Protein AF-A0A6I4MSB0-F1 (afdb_monomer_lite)

Radius of gyration: 18.98 Å; chains: 1; bounding box: 38×33×56 Å

Foldseek 3Di:
DDPPDPVPDDCVVVVVVVVVLLVVLLVLADDDDPVVVVVVVVLVVVLVVCCVVPVVVSVVVVLVVVLVCLVVLLVVLVVCVVVVDDLVVQSSHHSHDSVVSVVSSVCSNPPDDD

pLDDT: mean 86.12, std 12.31, range [49.22, 98.31]

Structure (mmCIF, N/CA/C/O backbone):
data_AF-A0A6I4MSB0-F1
#
_entry.id   AF-A0A6I4MSB0-F1
#
loop_
_atom_site.group_PDB
_atom_site.id
_atom_site.type_symbol
_atom_site.label_atom_id
_atom_site.label_alt_id
_atom_site.label_comp_id
_atom_site.label_asym_id
_atom_site.label_entity_id
_atom_site.label_seq_id
_atom_site.pdbx_PDB_ins_code
_atom_site.Cartn_x
_atom_site.Cartn_y
_atom_site.Cartn_z
_atom_site.occupancy
_atom_site.B_iso_or_equiv
_atom_site.auth_seq_id
_atom_site.auth_comp_id
_atom_site.auth_asym_id
_atom_site.auth_atom_id
_atom_site.pdbx_PDB_model_num
ATOM 1 N N . MET A 1 1 ? -16.176 -7.424 -44.826 1.00 49.22 1 MET A N 1
ATOM 2 C CA . MET A 1 1 ? -15.843 -8.195 -43.611 1.00 49.22 1 MET A CA 1
ATOM 3 C C . MET A 1 1 ? -14.725 -7.434 -42.932 1.00 49.22 1 MET A C 1
ATOM 5 O O . MET A 1 1 ? -13.710 -7.229 -43.576 1.00 49.22 1 MET A O 1
ATOM 9 N N . ASP A 1 2 ? -14.945 -6.919 -41.726 1.00 53.16 2 ASP A N 1
ATOM 10 C CA . ASP A 1 2 ? -13.931 -6.139 -41.010 1.00 53.16 2 ASP A CA 1
ATOM 11 C C . ASP A 1 2 ? -12.895 -7.100 -40.398 1.00 53.16 2 ASP A C 1
ATOM 13 O O . ASP A 1 2 ? -13.218 -7.933 -39.545 1.00 53.16 2 ASP A O 1
ATOM 17 N N . GLU A 1 3 ? -11.666 -7.061 -40.911 1.00 55.81 3 GLU A N 1
ATOM 18 C CA . GLU A 1 3 ? -10.548 -7.934 -40.517 1.00 55.81 3 GLU A CA 1
ATOM 19 C C . GLU A 1 3 ? -9.914 -7.528 -39.175 1.00 55.81 3 GLU A C 1
ATOM 21 O O . GLU A 1 3 ? -9.001 -8.192 -38.691 1.00 55.81 3 GLU A O 1
ATOM 26 N N . ARG A 1 4 ? -10.412 -6.464 -38.531 1.00 57.09 4 ARG A N 1
ATOM 27 C CA . ARG A 1 4 ? -9.838 -5.888 -37.302 1.00 57.09 4 ARG A CA 1
ATOM 28 C C . ARG A 1 4 ? -10.677 -6.101 -36.046 1.00 57.09 4 ARG A C 1
ATOM 30 O O . ARG A 1 4 ? -10.519 -5.382 -35.065 1.00 57.09 4 ARG A O 1
ATOM 37 N N . ALA A 1 5 ? -11.566 -7.087 -36.053 1.00 60.84 5 ALA A N 1
ATOM 38 C CA . ALA A 1 5 ? -12.396 -7.383 -34.898 1.00 60.84 5 ALA A CA 1
ATOM 39 C C . ALA A 1 5 ? -11.552 -7.979 -33.740 1.00 60.84 5 ALA A C 1
ATOM 41 O O . ALA A 1 5 ? -11.017 -9.079 -33.894 1.00 60.84 5 ALA A O 1
ATOM 42 N N . PRO A 1 6 ? -11.427 -7.301 -32.580 1.00 58.16 6 PRO A N 1
ATOM 43 C CA . PRO A 1 6 ? -10.478 -7.670 -31.518 1.00 58.16 6 PRO A CA 1
ATOM 44 C C . PRO A 1 6 ? -10.751 -9.033 -30.860 1.00 58.16 6 PRO A C 1
ATOM 46 O O . PRO A 1 6 ? -9.857 -9.602 -30.250 1.00 58.16 6 PRO A O 1
ATOM 49 N N . TYR A 1 7 ? -11.949 -9.598 -31.033 1.00 62.56 7 TYR A N 1
ATOM 50 C CA . TYR A 1 7 ? -12.356 -10.902 -30.491 1.00 62.56 7 TYR A CA 1
ATOM 51 C C . TYR A 1 7 ? -11.949 -12.114 -31.355 1.00 62.56 7 TYR A C 1
ATOM 53 O O . TYR A 1 7 ? -12.335 -13.238 -31.045 1.00 62.56 7 TYR A O 1
ATOM 61 N N . ARG 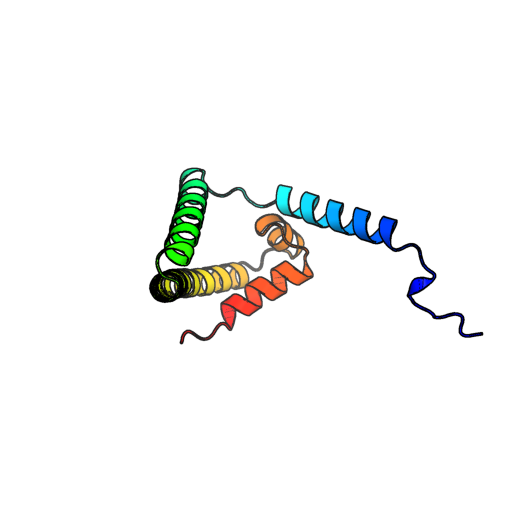A 1 8 ? -11.222 -11.909 -32.466 1.00 61.81 8 ARG A N 1
ATOM 62 C CA . ARG A 1 8 ? -10.711 -12.997 -33.330 1.00 61.81 8 ARG A CA 1
ATOM 63 C C . ARG A 1 8 ? -9.326 -13.512 -32.944 1.00 61.81 8 ARG A C 1
ATOM 65 O O . ARG A 1 8 ? -8.906 -14.533 -33.482 1.00 61.81 8 ARG A O 1
ATOM 72 N N . TYR A 1 9 ? -8.623 -12.810 -32.065 1.00 68.00 9 TYR A N 1
ATOM 73 C CA . TYR A 1 9 ? -7.304 -13.220 -31.603 1.00 68.00 9 TYR A CA 1
ATOM 74 C C . TYR A 1 9 ? -7.448 -13.978 -30.292 1.00 68.00 9 TYR A C 1
ATOM 76 O O . TYR A 1 9 ? -8.175 -13.543 -29.400 1.00 68.00 9 TYR A O 1
ATOM 84 N N . ASP A 1 10 ? -6.751 -15.104 -30.186 1.00 76.12 10 ASP A N 1
ATOM 85 C CA . ASP A 1 10 ? -6.564 -15.763 -28.904 1.00 76.12 10 ASP A CA 1
ATOM 86 C C . ASP A 1 10 ? -5.662 -14.882 -28.031 1.00 76.12 10 ASP A C 1
ATOM 88 O O . ASP A 1 10 ? -4.460 -14.752 -28.271 1.00 76.12 10 ASP A O 1
ATOM 92 N N . THR A 1 11 ? -6.267 -14.212 -27.053 1.00 77.12 11 THR A N 1
ATOM 93 C CA . THR A 1 11 ? -5.553 -13.373 -26.088 1.00 77.12 11 THR A CA 1
ATOM 94 C C . THR A 1 11 ? -5.121 -14.152 -24.850 1.00 77.12 11 THR A C 1
ATOM 96 O O . THR A 1 11 ? -4.501 -13.552 -23.977 1.00 77.12 11 THR A O 1
ATOM 99 N N . ALA A 1 12 ? -5.437 -15.451 -24.743 1.00 77.50 12 ALA A N 1
ATOM 100 C CA . ALA A 1 12 ? -5.104 -16.251 -23.568 1.00 77.50 12 ALA A CA 1
ATOM 101 C C . ALA A 1 12 ? -3.585 -16.371 -23.387 1.00 77.50 12 ALA A C 1
ATOM 103 O O . ALA A 1 12 ? -3.098 -16.113 -22.292 1.00 77.50 12 ALA A O 1
ATOM 104 N N . GLY A 1 13 ? -2.839 -16.639 -24.466 1.00 83.19 13 GLY A N 1
ATOM 105 C CA . GLY A 1 13 ? -1.371 -16.696 -24.435 1.00 83.19 13 GLY A CA 1
ATOM 106 C C . GLY A 1 13 ? -0.721 -15.379 -23.982 1.00 83.19 13 GLY A C 1
ATOM 107 O O . GLY A 1 13 ? -0.043 -15.362 -22.960 1.00 83.19 13 GLY A O 1
ATOM 108 N N . PRO A 1 14 ? -0.976 -14.240 -24.659 1.00 84.38 14 PRO A N 1
ATOM 109 C CA . PRO A 1 14 ? -0.453 -12.942 -24.225 1.00 84.38 14 PRO A CA 1
ATOM 110 C C . PRO A 1 14 ? -0.862 -12.533 -22.802 1.00 84.38 14 PRO A C 1
ATOM 112 O O . PRO A 1 14 ? -0.100 -11.848 -22.121 1.00 84.38 14 PRO A O 1
ATOM 115 N N . LEU A 1 15 ? -2.058 -12.923 -22.348 1.00 74.69 15 LEU A N 1
ATOM 116 C CA . LEU A 1 15 ? -2.512 -12.672 -20.980 1.00 74.69 15 LEU A CA 1
ATOM 117 C C . LEU A 1 15 ? -1.732 -13.515 -19.964 1.00 74.69 15 LEU A C 1
ATOM 119 O O . LEU A 1 15 ? -1.324 -12.985 -18.934 1.00 74.69 15 LEU A O 1
ATOM 123 N N . GLU A 1 16 ? -1.513 -14.797 -20.245 1.00 81.56 16 GLU A N 1
ATOM 124 C CA . GLU A 1 16 ? -0.737 -15.702 -19.393 1.00 81.56 16 GLU A CA 1
ATOM 125 C C . GLU A 1 16 ? 0.731 -15.261 -19.300 1.00 81.56 16 GLU A C 1
ATOM 127 O O . GLU A 1 16 ? 1.264 -15.130 -18.197 1.00 81.56 16 GLU A O 1
ATOM 132 N N . ASP A 1 17 ? 1.340 -14.898 -20.432 1.00 79.50 17 ASP A N 1
ATOM 133 C CA . ASP A 1 17 ? 2.690 -14.324 -20.486 1.00 79.50 17 ASP A CA 1
ATOM 134 C C . ASP A 1 17 ? 2.785 -13.025 -19.665 1.00 79.50 17 ASP A C 1
ATOM 136 O O . ASP A 1 17 ? 3.765 -12.791 -18.950 1.00 79.50 17 ASP A O 1
ATOM 140 N N . TRP A 1 18 ? 1.758 -12.170 -19.732 1.00 77.81 18 TRP A N 1
ATOM 141 C CA . TRP A 1 18 ? 1.699 -10.934 -18.952 1.00 77.81 18 TRP A CA 1
ATOM 142 C C . TRP A 1 18 ? 1.543 -11.201 -17.448 1.00 77.81 18 TRP A C 1
ATOM 144 O O . TRP A 1 18 ? 2.244 -10.580 -16.649 1.00 77.81 18 TRP A O 1
ATOM 154 N N . LEU A 1 19 ? 0.693 -12.151 -17.048 1.00 78.75 19 LEU A N 1
ATOM 155 C CA . LEU A 1 19 ? 0.532 -12.552 -15.644 1.00 78.75 19 LEU A CA 1
ATOM 156 C C . LEU A 1 19 ? 1.834 -13.127 -15.074 1.00 78.75 19 LEU A C 1
ATOM 158 O O . LEU A 1 19 ? 2.278 -12.700 -14.006 1.00 78.75 19 LEU A O 1
ATOM 162 N N . GLN A 1 20 ? 2.493 -14.019 -15.817 1.00 78.56 20 GLN A N 1
ATOM 163 C CA . GLN A 1 20 ? 3.774 -14.598 -15.416 1.00 78.56 20 GLN A CA 1
ATOM 164 C C . GLN A 1 20 ? 4.877 -13.533 -15.330 1.00 78.56 20 GLN A C 1
ATOM 166 O O . GLN A 1 20 ? 5.734 -13.581 -14.443 1.00 78.56 20 GLN A O 1
ATOM 171 N N . HIS A 1 21 ? 4.848 -12.531 -16.213 1.00 74.62 21 HIS A N 1
ATOM 172 C CA . HIS A 1 21 ? 5.747 -11.385 -16.133 1.00 74.62 21 HIS A CA 1
ATOM 173 C C . HIS A 1 21 ? 5.515 -10.554 -14.862 1.00 74.62 21 HIS A C 1
ATOM 175 O O . HIS A 1 21 ? 6.484 -10.230 -14.175 1.00 74.62 21 HIS A O 1
ATOM 181 N N . VAL A 1 22 ? 4.261 -10.231 -14.528 1.00 72.62 22 VAL A N 1
ATOM 182 C CA . VAL A 1 22 ? 3.911 -9.458 -13.321 1.00 72.62 22 VAL A CA 1
ATOM 183 C C . VAL A 1 22 ? 4.348 -10.194 -12.053 1.00 72.62 22 VAL A C 1
ATOM 185 O O . VAL A 1 22 ? 4.989 -9.596 -11.188 1.00 72.62 22 VAL A O 1
ATOM 188 N N . GLU A 1 23 ? 4.089 -11.498 -11.968 1.00 71.94 23 GLU A N 1
ATOM 189 C CA . GLU A 1 23 ? 4.500 -12.322 -10.828 1.00 71.94 23 GLU A CA 1
ATOM 190 C C . GLU A 1 23 ? 6.031 -12.426 -10.719 1.00 71.94 23 GLU A C 1
ATOM 192 O O . GLU A 1 23 ? 6.610 -12.228 -9.648 1.00 71.94 23 GLU A O 1
ATOM 197 N N . GLY A 1 24 ? 6.716 -12.637 -11.847 1.00 71.62 24 GLY A N 1
ATOM 198 C CA . GLY A 1 24 ? 8.176 -12.679 -11.898 1.00 71.62 24 GLY A CA 1
ATOM 199 C C . GLY A 1 24 ? 8.846 -11.348 -11.538 1.00 71.62 24 GLY A C 1
ATOM 200 O O . GLY A 1 24 ? 9.970 -11.342 -11.031 1.00 71.62 24 GLY A O 1
ATOM 201 N N . VAL A 1 25 ? 8.181 -10.219 -11.786 1.00 70.81 25 VAL A N 1
ATOM 202 C CA . VAL A 1 25 ? 8.644 -8.885 -11.384 1.00 70.81 25 VAL A CA 1
ATOM 203 C C . VAL A 1 25 ? 8.408 -8.652 -9.888 1.00 70.81 25 VAL A C 1
ATOM 205 O O . VAL A 1 25 ? 9.333 -8.212 -9.206 1.00 70.81 25 VAL A O 1
ATOM 208 N N . ALA A 1 26 ? 7.246 -9.032 -9.351 1.00 65.88 26 ALA A N 1
ATOM 209 C CA . ALA A 1 26 ? 6.948 -8.940 -7.919 1.00 65.88 26 ALA A CA 1
ATOM 210 C C . ALA A 1 26 ? 7.899 -9.798 -7.063 1.00 65.88 26 ALA A C 1
ATOM 212 O O . ALA A 1 26 ? 8.393 -9.339 -6.036 1.00 65.88 26 ALA A O 1
ATOM 213 N N . ALA A 1 27 ? 8.249 -11.004 -7.522 1.00 70.06 27 ALA A N 1
ATOM 214 C CA . ALA A 1 27 ? 9.193 -11.889 -6.833 1.00 70.06 27 ALA A CA 1
ATOM 215 C C . ALA A 1 27 ? 10.629 -11.331 -6.747 1.00 70.06 27 ALA A C 1
ATOM 217 O O . ALA A 1 27 ? 11.439 -11.811 -5.955 1.00 70.06 27 ALA A O 1
ATOM 218 N N . ARG A 1 28 ? 10.967 -10.334 -7.575 1.00 73.94 28 ARG A N 1
ATOM 219 C CA . ARG A 1 28 ? 12.278 -9.665 -7.587 1.00 73.94 28 ARG A CA 1
ATOM 220 C C . ARG A 1 28 ? 12.301 -8.380 -6.759 1.00 73.94 28 ARG A C 1
ATOM 222 O O . ARG A 1 28 ? 13.362 -7.758 -6.691 1.00 73.94 28 ARG A O 1
ATOM 229 N N . ALA A 1 29 ? 11.168 -8.003 -6.161 1.00 80.94 29 ALA A N 1
ATOM 230 C CA . ALA A 1 29 ? 11.069 -6.880 -5.239 1.00 80.94 29 ALA A CA 1
ATOM 231 C C . ALA A 1 29 ? 12.127 -6.979 -4.138 1.00 80.94 29 ALA A C 1
ATOM 233 O O . ALA A 1 29 ? 12.475 -8.074 -3.687 1.00 80.94 29 ALA A O 1
ATOM 234 N N . VAL A 1 30 ? 12.613 -5.829 -3.670 1.00 81.50 30 VAL A N 1
ATOM 235 C CA . VAL A 1 30 ? 13.413 -5.813 -2.443 1.00 81.50 30 VAL A CA 1
ATOM 236 C C . VAL A 1 30 ? 12.510 -6.316 -1.310 1.00 81.50 30 VAL A C 1
ATOM 238 O O . VAL A 1 30 ? 11.448 -5.729 -1.088 1.00 81.50 30 VAL A O 1
ATOM 241 N N . PRO A 1 31 ? 12.883 -7.404 -0.612 1.00 82.94 31 PRO A N 1
ATOM 242 C CA . PRO A 1 31 ? 12.036 -7.963 0.427 1.00 82.94 31 PRO A CA 1
ATOM 243 C C . PRO A 1 31 ? 11.893 -6.961 1.570 1.00 82.94 31 PRO A C 1
ATOM 245 O O . PRO A 1 31 ? 12.865 -6.329 1.992 1.00 82.94 31 PRO A O 1
ATOM 248 N N . LEU A 1 32 ? 10.673 -6.832 2.087 1.00 85.56 32 LEU A N 1
ATOM 249 C CA . LEU A 1 32 ? 10.445 -6.073 3.309 1.00 85.56 32 LEU A CA 1
ATOM 250 C C . LEU A 1 32 ? 11.041 -6.830 4.506 1.00 85.56 32 LEU A C 1
ATOM 252 O O . LEU A 1 32 ? 11.023 -8.065 4.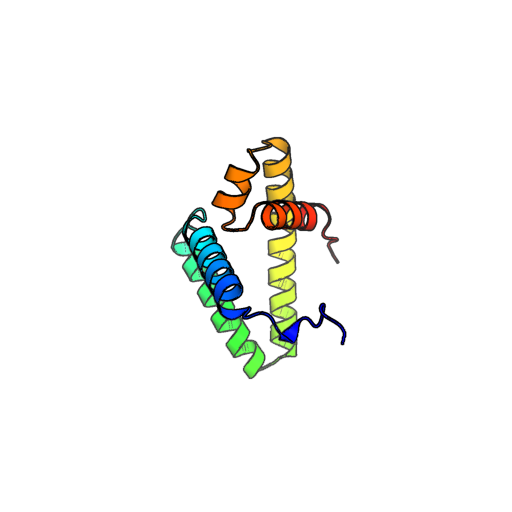512 1.00 85.56 32 LEU A O 1
ATOM 256 N N . PRO A 1 33 ? 11.518 -6.122 5.545 1.00 91.81 33 PRO A N 1
ATOM 257 C CA . PRO A 1 33 ? 11.806 -6.748 6.830 1.00 91.81 33 PRO A CA 1
ATOM 258 C C . PRO A 1 33 ? 10.591 -7.545 7.323 1.00 91.81 33 PRO A C 1
ATOM 260 O O . PRO A 1 33 ? 9.460 -7.059 7.231 1.00 91.81 33 PRO A O 1
ATOM 263 N N . THR A 1 34 ? 10.816 -8.753 7.845 1.00 89.62 34 THR A N 1
ATOM 264 C CA . THR A 1 34 ? 9.760 -9.687 8.276 1.00 89.62 34 THR A CA 1
ATOM 265 C C . THR A 1 34 ? 8.765 -9.027 9.228 1.00 89.62 34 THR A C 1
ATOM 267 O O . THR A 1 34 ? 7.557 -9.220 9.111 1.00 89.62 34 THR A O 1
ATOM 270 N N . GLU A 1 35 ? 9.265 -8.203 10.145 1.00 92.69 35 GLU A N 1
ATOM 271 C CA . GLU A 1 35 ? 8.463 -7.485 11.128 1.00 92.69 35 GLU A CA 1
ATOM 272 C C . GLU A 1 35 ? 7.508 -6.493 10.455 1.00 92.69 35 GLU A C 1
ATOM 274 O O . GLU A 1 35 ? 6.343 -6.391 10.840 1.00 92.69 35 GLU A O 1
ATOM 279 N N . LEU A 1 36 ? 7.978 -5.789 9.420 1.00 93.44 36 LEU A N 1
ATOM 280 C CA . LEU A 1 36 ? 7.161 -4.841 8.668 1.00 93.44 36 LEU A CA 1
ATOM 281 C C . LEU A 1 36 ? 6.115 -5.564 7.815 1.00 93.44 36 LEU A C 1
ATOM 283 O O . LEU A 1 36 ? 4.961 -5.141 7.788 1.00 93.44 36 LEU A O 1
ATOM 287 N N . ALA A 1 37 ? 6.493 -6.668 7.165 1.00 91.31 37 ALA A N 1
ATOM 288 C CA . ALA A 1 37 ? 5.557 -7.497 6.408 1.00 91.31 37 ALA A CA 1
ATOM 289 C C . ALA A 1 37 ? 4.433 -8.043 7.310 1.00 91.31 37 ALA A C 1
ATOM 291 O O . ALA A 1 37 ? 3.258 -7.946 6.960 1.00 91.31 37 ALA A O 1
ATOM 292 N N . GLY A 1 38 ? 4.780 -8.537 8.504 1.00 93.50 38 GLY A N 1
ATOM 293 C CA . GLY A 1 38 ? 3.804 -8.999 9.492 1.00 93.50 38 GLY A CA 1
ATOM 294 C C . GLY A 1 38 ? 2.895 -7.880 10.006 1.00 93.50 38 GLY A C 1
ATOM 295 O O . GLY A 1 38 ? 1.692 -8.080 10.148 1.00 93.50 38 GLY A O 1
ATOM 296 N N . LEU A 1 39 ? 3.435 -6.679 10.237 1.00 96.50 39 LEU A N 1
ATOM 297 C CA . LEU A 1 39 ? 2.626 -5.531 10.647 1.00 96.50 39 LEU A CA 1
ATOM 298 C C . LEU A 1 39 ? 1.608 -5.131 9.570 1.00 96.50 39 LEU A C 1
ATOM 300 O O . LEU A 1 39 ? 0.459 -4.855 9.905 1.00 96.50 39 LEU A O 1
ATOM 304 N N . ILE A 1 40 ? 2.012 -5.116 8.296 1.00 95.38 40 ILE A N 1
ATOM 305 C CA . ILE A 1 40 ? 1.113 -4.805 7.176 1.00 95.38 40 ILE A CA 1
ATOM 306 C C . ILE A 1 40 ? -0.023 -5.832 7.103 1.00 95.38 40 ILE A C 1
ATOM 308 O O . ILE A 1 40 ? -1.182 -5.428 7.035 1.00 95.38 40 ILE A O 1
ATOM 312 N N . ALA A 1 41 ? 0.289 -7.127 7.207 1.0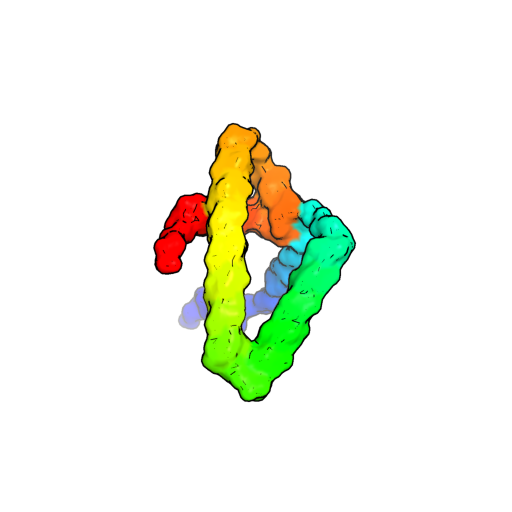0 94.62 41 ALA A N 1
ATOM 313 C CA . ALA A 1 41 ? -0.720 -8.188 7.216 1.00 94.62 41 ALA A CA 1
ATOM 314 C C . ALA A 1 41 ? -1.708 -8.047 8.391 1.00 94.62 41 ALA A C 1
ATOM 316 O O . ALA A 1 41 ? -2.917 -8.162 8.211 1.00 94.62 41 ALA A O 1
ATOM 317 N N . ASN A 1 42 ? -1.215 -7.711 9.588 1.00 97.31 42 ASN A N 1
ATOM 318 C CA . ASN A 1 42 ? -2.073 -7.488 10.755 1.00 97.31 42 ASN A CA 1
ATOM 319 C C . ASN A 1 42 ? -2.982 -6.259 10.589 1.00 97.31 42 ASN A C 1
ATOM 321 O O . ASN A 1 42 ? -4.128 -6.269 11.037 1.00 97.31 42 ASN A O 1
ATOM 325 N N . VAL A 1 43 ? -2.479 -5.182 9.972 1.00 97.56 43 VAL A N 1
ATOM 326 C CA . VAL A 1 43 ? -3.292 -3.995 9.665 1.00 97.56 43 VAL A CA 1
ATOM 327 C C . VAL A 1 43 ? -4.374 -4.344 8.649 1.00 97.56 43 VAL A C 1
ATOM 329 O O . VAL A 1 43 ? -5.516 -3.936 8.839 1.00 97.56 43 VAL A O 1
ATOM 332 N N . GLU A 1 44 ? -4.048 -5.111 7.609 1.00 97.19 44 GLU A N 1
ATOM 333 C CA . GLU A 1 44 ? -5.021 -5.592 6.626 1.00 97.19 44 GLU A CA 1
ATOM 334 C C . GLU A 1 44 ? -6.141 -6.398 7.294 1.00 97.19 44 GLU A C 1
ATOM 336 O O . GLU A 1 44 ? -7.310 -6.036 7.160 1.00 97.19 44 GLU A O 1
ATOM 341 N N . GLU A 1 45 ? -5.801 -7.420 8.086 1.00 97.75 45 GLU A N 1
ATOM 342 C CA . GLU A 1 45 ? -6.786 -8.246 8.796 1.00 97.75 45 GLU A CA 1
ATOM 343 C C . GLU A 1 45 ? -7.677 -7.401 9.721 1.00 97.75 45 GLU A C 1
ATOM 345 O O . GLU A 1 45 ? -8.906 -7.533 9.721 1.00 97.75 45 GLU A O 1
ATOM 350 N N . ALA A 1 46 ? -7.073 -6.481 10.479 1.00 98.00 46 ALA A N 1
ATOM 351 C CA . ALA A 1 46 ? -7.807 -5.592 11.370 1.00 98.00 46 ALA A CA 1
ATOM 352 C C . ALA A 1 46 ? -8.755 -4.654 10.607 1.00 98.00 46 ALA A C 1
ATOM 354 O O . ALA A 1 46 ? -9.867 -4.408 11.074 1.00 98.00 46 ALA A O 1
ATOM 355 N N . LEU A 1 47 ? -8.340 -4.131 9.449 1.00 98.12 47 LEU A N 1
ATOM 356 C CA . LEU A 1 47 ? -9.171 -3.264 8.614 1.00 98.12 47 LEU A CA 1
ATOM 357 C C . LEU A 1 47 ? -10.321 -4.027 7.956 1.00 98.12 47 LEU A C 1
ATOM 359 O O . LEU A 1 47 ? -11.423 -3.487 7.909 1.00 98.12 47 LEU A O 1
ATOM 363 N N . VAL A 1 48 ? -10.094 -5.264 7.501 1.00 98.00 48 VAL A N 1
ATOM 364 C CA . VAL A 1 48 ? -11.149 -6.137 6.958 1.00 98.00 48 VAL A CA 1
ATOM 365 C C . VAL A 1 48 ? -12.204 -6.402 8.026 1.00 98.00 48 VAL A C 1
ATOM 367 O O . VAL A 1 48 ? -13.374 -6.085 7.828 1.00 98.00 48 VAL A O 1
ATOM 370 N N . LYS A 1 49 ? -11.782 -6.862 9.208 1.00 98.19 49 LYS A N 1
ATOM 371 C CA . LYS A 1 49 ? -12.701 -7.103 10.324 1.00 98.19 49 LYS A CA 1
ATOM 372 C C . LYS A 1 49 ? -13.440 -5.832 10.751 1.00 98.19 49 LYS A C 1
ATOM 374 O O . LYS A 1 49 ? -14.639 -5.860 11.008 1.00 98.19 49 LYS A O 1
ATOM 379 N N . LEU A 1 50 ? -12.739 -4.700 10.817 1.00 98.19 50 LEU A N 1
ATOM 380 C CA . LEU A 1 50 ? -13.356 -3.424 11.171 1.00 98.19 50 LEU A CA 1
ATOM 381 C C . LEU A 1 50 ? -14.351 -2.956 10.106 1.00 98.19 50 LEU A C 1
ATOM 383 O O . LEU A 1 50 ? -15.322 -2.298 10.458 1.00 98.19 50 LEU A O 1
ATOM 387 N N . ALA A 1 51 ? -14.128 -3.264 8.829 1.00 98.19 51 ALA A N 1
ATOM 388 C CA . ALA A 1 51 ? -15.075 -2.950 7.767 1.00 98.19 51 ALA A CA 1
ATOM 389 C C . ALA A 1 51 ? -16.360 -3.776 7.902 1.00 98.19 51 ALA A C 1
ATOM 391 O O . ALA A 1 51 ? -17.440 -3.214 7.720 1.00 98.19 51 ALA A O 1
ATOM 392 N N . ASP A 1 52 ? -16.244 -5.048 8.292 1.00 98.06 52 ASP A N 1
ATOM 393 C CA . ASP A 1 52 ? -17.390 -5.916 8.578 1.00 98.06 52 ASP A CA 1
ATOM 394 C C . ASP A 1 52 ? -18.191 -5.419 9.795 1.00 98.06 52 ASP A C 1
ATOM 396 O O . ASP A 1 52 ? -19.421 -5.353 9.750 1.00 98.06 52 ASP A O 1
ATOM 400 N N . ASP A 1 53 ? -17.501 -5.006 10.864 1.00 98.25 53 ASP A N 1
ATOM 401 C CA . ASP A 1 53 ? -18.132 -4.537 12.105 1.00 98.25 53 ASP A CA 1
ATOM 402 C C . ASP A 1 53 ? -18.664 -3.088 11.999 1.00 98.25 53 ASP A C 1
ATOM 404 O O . ASP A 1 53 ? -19.708 -2.740 12.560 1.00 98.25 53 ASP A O 1
ATOM 408 N N . SER A 1 54 ? -17.925 -2.195 11.330 1.00 98.31 54 SER A N 1
ATOM 409 C CA . SER A 1 54 ? -18.206 -0.757 11.237 1.00 98.31 54 SER A CA 1
ATOM 410 C C . SER A 1 54 ? -17.504 -0.087 10.037 1.00 98.31 54 SER A C 1
ATOM 412 O O . SER A 1 54 ? -16.403 0.468 10.168 1.00 98.31 54 SER A O 1
ATOM 414 N N . PRO A 1 55 ? -18.171 -0.003 8.869 1.00 97.94 55 PRO A N 1
ATOM 415 C CA . PRO A 1 55 ? -17.583 0.570 7.655 1.00 97.94 55 PRO A CA 1
ATOM 416 C C . PRO A 1 55 ? -17.052 2.005 7.817 1.00 97.94 55 PRO A C 1
ATOM 418 O O . PRO A 1 55 ? -15.987 2.348 7.303 1.00 97.94 55 PRO A O 1
ATOM 421 N N . LEU A 1 56 ? -17.755 2.865 8.565 1.00 98.19 56 LEU A N 1
ATOM 422 C CA . LEU A 1 56 ? -17.313 4.249 8.794 1.00 98.19 56 LEU A CA 1
ATOM 423 C C . LEU A 1 56 ? -16.064 4.327 9.684 1.00 98.19 56 LEU A C 1
ATOM 425 O O . LEU A 1 56 ? -15.216 5.199 9.480 1.00 98.19 56 LEU A O 1
ATOM 429 N N . ALA A 1 57 ? -15.925 3.422 10.657 1.00 98.00 57 ALA A N 1
ATOM 430 C CA . ALA A 1 57 ? -14.716 3.341 11.469 1.00 98.00 57 ALA A CA 1
ATOM 431 C C . ALA A 1 57 ? -13.529 2.824 10.644 1.00 98.00 57 ALA A C 1
ATOM 433 O O . ALA A 1 57 ? -12.429 3.362 10.779 1.00 98.00 57 ALA A O 1
ATOM 434 N N . ALA A 1 58 ? -13.761 1.862 9.744 1.00 98.06 58 ALA A N 1
ATOM 435 C CA . ALA A 1 58 ? -12.748 1.380 8.811 1.00 98.06 58 ALA A CA 1
ATOM 436 C C . ALA A 1 58 ? -12.245 2.499 7.891 1.00 98.06 58 ALA A C 1
ATOM 438 O O . ALA A 1 58 ? -11.041 2.723 7.820 1.00 98.06 58 ALA A O 1
ATOM 439 N N . LEU A 1 59 ? -13.139 3.288 7.282 1.00 98.12 59 LEU A N 1
ATOM 440 C CA . LEU A 1 59 ? -12.741 4.444 6.464 1.00 98.12 59 LEU A CA 1
ATOM 441 C C . LEU A 1 59 ? -11.936 5.478 7.263 1.00 98.12 59 LEU A C 1
ATOM 443 O O . LEU A 1 59 ? -10.951 6.026 6.768 1.00 98.12 59 LEU A O 1
ATOM 447 N N . ARG A 1 60 ? -12.308 5.727 8.525 1.00 97.31 60 ARG A N 1
ATOM 448 C CA . ARG A 1 60 ? -11.536 6.612 9.408 1.00 97.31 60 ARG A CA 1
ATOM 449 C C . ARG A 1 60 ? -10.133 6.063 9.686 1.00 97.31 60 ARG A C 1
ATOM 451 O O . ARG A 1 60 ? -9.179 6.843 9.709 1.00 97.31 60 ARG A O 1
ATOM 458 N N . ALA A 1 61 ? -10.012 4.758 9.925 1.00 97.75 61 ALA A N 1
ATOM 459 C CA . ALA A 1 61 ? -8.734 4.092 10.154 1.00 97.75 61 ALA A CA 1
ATOM 460 C C . ALA A 1 61 ? -7.862 4.101 8.889 1.00 97.75 61 ALA A C 1
ATOM 462 O O . ALA A 1 61 ? -6.700 4.494 8.965 1.00 97.75 61 ALA A O 1
ATOM 463 N N . ILE A 1 62 ? -8.439 3.788 7.725 1.00 97.25 62 ILE A N 1
ATOM 464 C CA . ILE A 1 62 ? -7.779 3.879 6.414 1.00 97.25 62 ILE A CA 1
ATOM 465 C C . ILE A 1 62 ? -7.236 5.288 6.198 1.00 97.25 62 ILE A C 1
ATOM 467 O O . ILE A 1 62 ? -6.046 5.440 5.953 1.00 97.25 62 ILE A O 1
ATOM 471 N N . GLY A 1 63 ? -8.046 6.328 6.414 1.00 96.25 63 GLY A N 1
ATOM 472 C CA . GLY A 1 63 ? -7.576 7.707 6.279 1.00 96.25 63 GLY A CA 1
ATOM 473 C C . GLY A 1 63 ? -6.420 8.060 7.228 1.00 96.25 63 GLY A C 1
ATOM 474 O O . GLY A 1 63 ? -5.618 8.943 6.932 1.00 96.25 63 GLY A O 1
ATOM 475 N N . ALA A 1 64 ? -6.297 7.391 8.380 1.00 96.19 64 ALA A N 1
ATOM 476 C CA . ALA A 1 64 ? -5.134 7.548 9.255 1.00 96.19 64 ALA A CA 1
ATOM 477 C C . ALA A 1 64 ? -3.886 6.846 8.701 1.00 96.19 64 ALA A C 1
ATOM 479 O O . ALA A 1 64 ? -2.810 7.443 8.731 1.00 96.19 64 ALA A O 1
ATOM 480 N N . VAL A 1 65 ? -4.035 5.631 8.167 1.00 95.81 65 VAL A N 1
ATOM 481 C CA . VAL A 1 65 ? -2.953 4.903 7.486 1.00 95.81 65 VAL A CA 1
ATOM 482 C C . VAL A 1 65 ? -2.471 5.688 6.267 1.00 95.81 65 VAL A C 1
ATOM 484 O O . VAL A 1 65 ? -1.272 5.917 6.134 1.00 95.81 65 VAL A O 1
ATOM 487 N N . GLU A 1 66 ? -3.390 6.196 5.443 1.00 93.94 66 GLU A N 1
ATOM 488 C CA . GLU A 1 66 ? -3.080 7.005 4.262 1.00 93.94 66 GLU A CA 1
ATOM 489 C C . GLU A 1 66 ? -2.220 8.217 4.618 1.00 93.94 66 GLU A C 1
ATOM 491 O O . GLU A 1 66 ? -1.160 8.400 4.025 1.00 93.94 66 GLU A O 1
ATOM 496 N N . ARG A 1 67 ? -2.595 8.989 5.650 1.00 91.88 67 ARG A N 1
ATOM 497 C CA . ARG A 1 67 ? -1.801 10.147 6.103 1.00 91.88 67 ARG A CA 1
ATOM 498 C C . ARG A 1 67 ? -0.371 9.775 6.497 1.00 91.88 67 ARG A C 1
ATOM 500 O O . ARG A 1 67 ? 0.554 10.522 6.183 1.00 91.88 67 ARG A O 1
ATOM 507 N N . ILE A 1 68 ? -0.185 8.646 7.183 1.00 92.88 68 ILE A N 1
ATOM 508 C CA . ILE A 1 68 ? 1.150 8.157 7.560 1.00 92.88 68 ILE A CA 1
ATOM 509 C C . ILE A 1 68 ? 1.934 7.790 6.300 1.00 92.88 68 ILE A C 1
ATOM 511 O O . ILE A 1 68 ? 3.067 8.241 6.122 1.00 92.88 68 ILE A O 1
ATOM 515 N N . THR A 1 69 ? 1.324 7.008 5.407 1.00 92.38 69 THR A N 1
ATOM 516 C CA . THR A 1 69 ? 1.984 6.568 4.175 1.00 92.38 69 THR A CA 1
ATOM 517 C C . THR A 1 69 ? 2.313 7.732 3.252 1.00 92.38 69 THR A C 1
ATOM 519 O O . THR A 1 69 ? 3.384 7.731 2.663 1.00 92.38 69 THR A O 1
ATOM 522 N N . ASP A 1 70 ? 1.468 8.760 3.178 1.00 90.12 70 ASP A N 1
ATOM 523 C CA . ASP A 1 70 ? 1.678 9.932 2.328 1.00 90.12 70 ASP A CA 1
ATOM 524 C C . ASP A 1 70 ? 2.895 10.741 2.766 1.00 90.12 70 ASP A C 1
ATOM 526 O O . ASP A 1 70 ? 3.715 11.137 1.934 1.00 90.12 70 ASP A O 1
ATOM 530 N N . ALA A 1 71 ? 3.031 10.959 4.076 1.00 86.94 71 ALA A N 1
ATOM 531 C CA . ALA A 1 71 ? 4.166 11.680 4.634 1.00 86.94 71 ALA A CA 1
ATOM 532 C C . ALA A 1 71 ? 5.489 10.953 4.346 1.00 86.94 71 ALA A C 1
ATOM 534 O O . ALA A 1 71 ? 6.460 11.580 3.924 1.00 86.94 71 ALA A O 1
ATOM 535 N N . VAL A 1 72 ? 5.523 9.631 4.535 1.00 93.06 72 VAL A N 1
ATOM 536 C CA . VAL A 1 72 ? 6.730 8.820 4.313 1.00 93.06 72 VAL A CA 1
ATOM 537 C C . VAL A 1 72 ? 7.029 8.656 2.820 1.00 93.06 72 VAL A C 1
ATOM 539 O O . VAL A 1 72 ? 8.177 8.803 2.403 1.00 93.06 72 VAL A O 1
ATOM 542 N N . ALA A 1 73 ? 6.007 8.392 2.002 1.00 92.19 73 ALA A N 1
ATOM 543 C CA . ALA A 1 73 ? 6.164 8.114 0.578 1.00 92.19 73 ALA A CA 1
ATOM 544 C C . ALA A 1 73 ? 6.718 9.315 -0.188 1.00 92.19 73 ALA A C 1
ATOM 546 O O . ALA A 1 73 ? 7.555 9.131 -1.068 1.00 92.19 73 ALA A O 1
ATOM 547 N N . ARG A 1 74 ? 6.307 10.544 0.158 1.00 91.31 74 ARG A N 1
ATOM 548 C CA . ARG A 1 74 ? 6.841 11.745 -0.495 1.00 91.31 74 ARG A CA 1
ATOM 549 C C . ARG A 1 74 ? 8.335 11.920 -0.224 1.00 91.31 74 ARG A C 1
ATOM 551 O O . ARG A 1 74 ? 9.085 12.183 -1.159 1.00 91.31 74 ARG A O 1
ATOM 558 N N . THR A 1 75 ? 8.768 11.752 1.026 1.00 92.88 75 THR A N 1
ATOM 559 C CA . THR A 1 75 ? 10.191 11.826 1.395 1.00 92.88 75 THR A CA 1
ATOM 560 C C . THR A 1 75 ? 10.996 10.762 0.657 1.00 92.88 75 THR A C 1
ATOM 562 O O . THR A 1 75 ? 11.934 11.098 -0.057 1.00 92.88 75 THR A O 1
ATOM 565 N N . ALA A 1 76 ? 10.559 9.501 0.714 1.00 94.06 76 ALA A N 1
ATOM 566 C CA . ALA A 1 76 ? 11.235 8.410 0.015 1.00 94.06 76 ALA A CA 1
ATOM 567 C C . ALA A 1 76 ? 11.287 8.630 -1.509 1.00 94.06 76 ALA A C 1
ATOM 569 O O . ALA A 1 76 ? 12.296 8.340 -2.146 1.00 94.06 76 ALA A O 1
ATOM 570 N N . ALA A 1 77 ? 10.224 9.172 -2.110 1.00 93.12 77 ALA A N 1
ATOM 571 C CA . ALA A 1 77 ? 10.197 9.486 -3.536 1.00 93.12 77 ALA A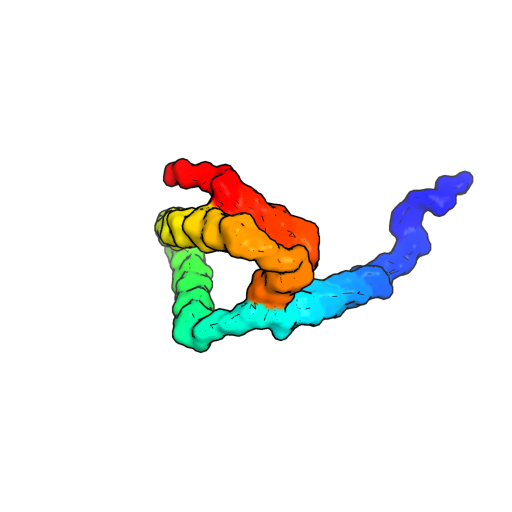 CA 1
ATOM 572 C C . ALA A 1 77 ? 11.159 10.628 -3.905 1.00 93.12 77 ALA A C 1
ATOM 574 O O . ALA A 1 77 ? 11.786 10.572 -4.967 1.00 93.12 77 ALA A O 1
ATOM 575 N N . HIS A 1 78 ? 11.309 11.640 -3.044 1.00 92.88 78 HIS A N 1
ATOM 576 C CA . HIS A 1 78 ? 12.324 12.680 -3.216 1.00 92.88 78 HIS A CA 1
ATOM 577 C C . HIS A 1 78 ? 13.737 12.099 -3.156 1.00 92.88 78 HIS A C 1
ATOM 579 O O . HIS A 1 78 ? 14.523 12.383 -4.058 1.00 92.88 78 HIS A O 1
ATOM 585 N N . ASP A 1 79 ? 14.026 11.249 -2.170 1.00 93.75 79 ASP A N 1
ATOM 586 C CA . ASP A 1 79 ? 15.339 10.616 -2.013 1.00 93.75 79 ASP A CA 1
ATOM 587 C C . ASP A 1 79 ? 15.677 9.737 -3.228 1.00 93.75 79 ASP A C 1
ATOM 589 O O . ASP A 1 79 ? 16.728 9.899 -3.842 1.00 93.75 79 ASP A O 1
ATOM 593 N N . VAL A 1 80 ? 14.734 8.901 -3.684 1.00 93.25 80 VAL A N 1
ATOM 594 C CA . VAL A 1 80 ? 14.904 8.094 -4.908 1.00 93.25 80 VAL A CA 1
ATOM 595 C C . VAL A 1 80 ? 15.135 8.973 -6.140 1.00 93.25 80 VAL A C 1
ATOM 597 O O . VAL A 1 80 ? 15.921 8.614 -7.015 1.00 93.25 80 VAL A O 1
ATOM 600 N N . THR A 1 81 ? 14.470 10.126 -6.236 1.00 90.44 81 THR A N 1
ATOM 601 C CA . THR A 1 81 ? 14.670 11.055 -7.360 1.00 90.44 81 THR A CA 1
ATOM 602 C C . THR A 1 81 ? 16.048 11.716 -7.304 1.00 90.44 81 THR A C 1
ATOM 604 O O . THR A 1 81 ? 16.675 11.891 -8.347 1.00 90.44 81 THR A O 1
ATOM 607 N N . ALA A 1 82 ? 16.531 12.059 -6.107 1.00 92.94 82 ALA A N 1
ATOM 608 C CA . ALA A 1 82 ? 17.846 12.658 -5.897 1.00 92.94 82 ALA A CA 1
ATOM 609 C C . ALA A 1 82 ? 18.984 11.670 -6.197 1.00 92.94 82 ALA A C 1
ATOM 611 O O . ALA A 1 82 ? 19.929 12.022 -6.903 1.00 92.94 82 ALA A O 1
ATOM 612 N N . ASP A 1 83 ? 18.854 10.425 -5.735 1.00 93.19 83 ASP A N 1
ATOM 613 C CA . ASP A 1 83 ? 19.825 9.354 -5.984 1.00 93.19 83 ASP A CA 1
ATOM 614 C C . ASP A 1 83 ? 19.819 8.881 -7.447 1.00 93.19 83 ASP A C 1
ATOM 616 O O . ASP A 1 83 ? 20.792 8.293 -7.924 1.00 93.19 83 ASP A O 1
ATOM 620 N N . ASN A 1 84 ? 18.720 9.139 -8.168 1.00 92.19 84 ASN A N 1
ATOM 621 C CA . ASN A 1 84 ? 18.506 8.816 -9.579 1.00 92.19 84 ASN A CA 1
ATOM 622 C C . ASN A 1 84 ? 18.996 7.401 -9.982 1.00 92.19 84 ASN A C 1
ATOM 624 O O . ASN A 1 84 ? 19.775 7.246 -10.933 1.00 92.19 84 ASN A O 1
ATOM 628 N N . PRO A 1 85 ? 18.556 6.333 -9.284 1.00 92.62 85 PRO A N 1
ATOM 629 C CA . PRO A 1 85 ? 18.934 4.970 -9.630 1.00 92.62 85 PRO A CA 1
ATOM 630 C C . PRO A 1 85 ? 18.394 4.611 -11.016 1.00 92.62 85 PRO A C 1
ATOM 632 O O . PRO A 1 85 ? 17.358 5.121 -11.438 1.00 92.62 85 PRO A O 1
ATOM 635 N N . SER A 1 86 ? 19.060 3.697 -11.728 1.00 93.81 86 SER A N 1
ATOM 636 C CA . SER A 1 86 ? 18.635 3.304 -13.082 1.00 93.81 86 SER A CA 1
ATOM 637 C C . SER A 1 86 ? 17.168 2.821 -13.132 1.00 93.81 86 SER A C 1
ATOM 639 O O . SER A 1 86 ? 16.694 2.229 -12.157 1.00 93.81 86 SER A O 1
ATOM 641 N N . PRO A 1 87 ? 16.456 2.963 -14.269 1.00 90.44 87 PRO A N 1
ATOM 642 C CA . PRO A 1 87 ? 15.066 2.505 -14.393 1.00 90.44 87 PRO A CA 1
ATOM 643 C C . PRO A 1 87 ? 14.866 1.029 -14.017 1.00 90.44 87 PRO A C 1
ATOM 645 O O . PRO A 1 87 ? 13.903 0.670 -13.342 1.00 90.44 87 PRO A O 1
ATOM 648 N N . LYS A 1 88 ? 15.829 0.168 -14.379 1.00 88.44 88 LYS A N 1
ATOM 649 C CA . LYS A 1 88 ? 15.830 -1.250 -13.994 1.00 88.44 88 LYS A CA 1
ATOM 650 C C . LYS A 1 88 ? 15.944 -1.436 -12.479 1.00 88.44 88 LYS A C 1
ATOM 652 O O . LYS A 1 88 ? 15.267 -2.295 -11.931 1.00 88.44 88 LYS A O 1
ATOM 657 N N . ALA A 1 89 ? 16.779 -0.646 -11.802 1.00 89.56 89 ALA A N 1
ATOM 658 C CA . ALA A 1 89 ? 16.929 -0.730 -10.351 1.00 89.56 89 ALA A CA 1
ATOM 659 C C . ALA A 1 89 ? 15.639 -0.316 -9.624 1.00 89.56 89 ALA A C 1
ATOM 661 O O . ALA A 1 89 ? 15.231 -1.012 -8.701 1.00 89.56 89 ALA A O 1
ATOM 662 N N . ARG A 1 90 ? 14.957 0.746 -10.080 1.00 91.94 90 ARG A N 1
ATOM 663 C CA . ARG A 1 90 ? 13.652 1.171 -9.532 1.00 91.94 90 ARG A CA 1
ATOM 664 C C . ARG A 1 90 ? 12.576 0.103 -9.713 1.00 91.94 90 ARG A C 1
ATOM 666 O O . ARG A 1 90 ? 11.899 -0.255 -8.756 1.00 91.94 90 ARG A O 1
ATOM 673 N N . SER A 1 91 ? 12.471 -0.428 -10.931 1.00 88.31 91 SER A N 1
ATOM 674 C CA . SER A 1 91 ? 11.550 -1.514 -11.287 1.00 88.31 91 SER A CA 1
ATOM 675 C C . SER A 1 91 ? 11.755 -2.754 -10.417 1.00 88.31 91 SER A C 1
ATOM 677 O O . SER A 1 91 ? 10.805 -3.229 -9.799 1.00 88.31 91 SER A O 1
ATOM 679 N N . THR A 1 92 ? 12.999 -3.229 -10.305 1.00 88.62 92 THR A N 1
ATOM 680 C CA . THR A 1 92 ? 13.339 -4.359 -9.436 1.00 88.62 92 THR A CA 1
ATOM 681 C C . THR A 1 92 ? 13.022 -4.048 -7.981 1.00 88.62 92 THR A C 1
ATOM 683 O O . THR A 1 92 ? 12.379 -4.859 -7.340 1.00 88.62 92 THR A O 1
ATOM 686 N N . ALA A 1 93 ? 13.426 -2.890 -7.453 1.00 88.69 93 ALA A N 1
ATOM 687 C CA . ALA A 1 93 ? 13.237 -2.576 -6.039 1.00 88.69 93 ALA A CA 1
ATOM 688 C C . ALA A 1 93 ? 11.762 -2.544 -5.626 1.00 88.69 93 ALA A C 1
ATOM 690 O O . ALA A 1 93 ? 11.413 -3.066 -4.570 1.00 88.69 93 ALA A O 1
ATOM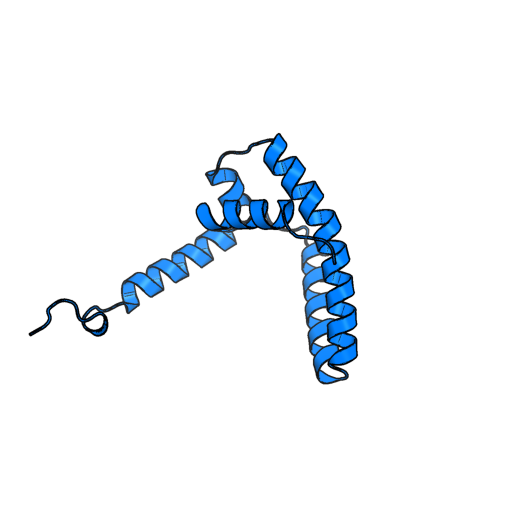 691 N N . LEU A 1 94 ? 10.906 -1.970 -6.474 1.00 89.19 94 LEU A N 1
ATOM 692 C CA . LEU A 1 94 ? 9.474 -1.847 -6.211 1.00 89.19 94 LEU A CA 1
ATOM 693 C C . LE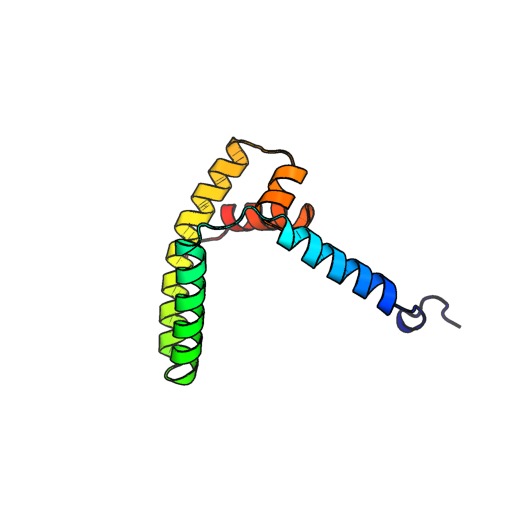U A 1 94 ? 8.667 -3.085 -6.614 1.00 89.19 94 LEU A C 1
ATOM 695 O O . LEU A 1 94 ? 7.479 -3.139 -6.311 1.00 89.19 94 LEU A O 1
ATOM 699 N N . GLY A 1 95 ? 9.274 -4.047 -7.315 1.00 88.56 95 GLY A N 1
ATOM 700 C CA . GLY A 1 95 ? 8.544 -5.176 -7.889 1.00 88.56 95 GLY A CA 1
ATOM 701 C C . GLY A 1 95 ? 7.469 -4.730 -8.880 1.00 88.56 95 GLY A C 1
ATOM 702 O O . GLY A 1 95 ? 6.391 -5.314 -8.921 1.00 88.56 95 GLY A O 1
ATOM 703 N N . LEU A 1 96 ? 7.746 -3.680 -9.663 1.00 87.94 96 LEU A N 1
ATOM 704 C CA . LEU A 1 96 ? 6.824 -3.113 -10.653 1.00 87.94 96 LEU A CA 1
ATOM 705 C C . LEU A 1 96 ? 7.469 -3.077 -12.043 1.00 87.94 96 LEU A C 1
ATOM 707 O O . LEU A 1 96 ? 8.685 -2.886 -12.135 1.00 87.94 96 LEU A O 1
ATOM 711 N N . PRO A 1 97 ? 6.696 -3.192 -13.140 1.00 88.19 97 PRO A N 1
ATOM 712 C CA . PRO A 1 97 ? 7.187 -2.877 -14.480 1.00 88.19 97 PRO A CA 1
ATOM 713 C C . PRO A 1 97 ? 7.819 -1.477 -14.536 1.00 88.19 97 PRO A C 1
ATOM 715 O O . PRO A 1 97 ? 7.430 -0.584 -13.788 1.00 88.19 97 PRO A O 1
ATOM 718 N N . VAL A 1 98 ? 8.788 -1.255 -15.433 1.00 81.75 98 VAL A N 1
ATOM 719 C CA . VAL A 1 98 ? 9.578 -0.002 -15.471 1.00 81.75 98 VAL A CA 1
ATOM 720 C C . VAL A 1 98 ? 8.702 1.255 -15.555 1.00 81.75 98 VAL A C 1
ATOM 722 O O . VAL A 1 98 ? 8.924 2.197 -14.799 1.00 81.75 98 VAL A O 1
ATOM 725 N N . GLY A 1 99 ? 7.689 1.263 -16.429 1.00 84.38 99 GLY A N 1
ATOM 726 C CA . GLY A 1 99 ? 6.768 2.400 -16.549 1.00 84.38 99 GLY A CA 1
ATOM 727 C C . GLY A 1 99 ? 5.926 2.629 -15.289 1.00 84.38 99 GLY A C 1
ATOM 728 O O . GLY A 1 99 ? 5.701 3.772 -14.890 1.00 84.38 99 GLY A O 1
ATOM 729 N N . ASP A 1 100 ? 5.529 1.549 -14.620 1.00 89.44 100 ASP A N 1
ATOM 730 C CA . ASP A 1 100 ? 4.686 1.595 -13.424 1.00 89.44 100 ASP A CA 1
ATOM 731 C C . ASP A 1 100 ? 5.477 2.040 -12.191 1.00 89.44 100 ASP A C 1
ATOM 733 O O . ASP A 1 100 ? 4.947 2.757 -11.344 1.00 89.44 100 ASP A O 1
ATOM 737 N N . ALA A 1 101 ? 6.758 1.668 -12.105 1.00 89.06 101 ALA A N 1
ATOM 738 C CA . ALA A 1 101 ? 7.672 2.138 -11.068 1.00 89.06 101 ALA A CA 1
ATOM 739 C C . ALA A 1 101 ? 7.837 3.665 -11.127 1.00 89.06 101 ALA A C 1
ATOM 741 O O . ALA A 1 101 ? 7.697 4.347 -10.110 1.00 89.06 101 ALA A O 1
ATOM 742 N N . ASP A 1 102 ? 8.061 4.207 -12.327 1.00 89.88 102 ASP A N 1
ATOM 743 C CA . ASP A 1 102 ? 8.217 5.649 -12.536 1.00 89.88 102 ASP A CA 1
ATOM 744 C C . ASP A 1 102 ? 6.906 6.397 -12.278 1.00 89.88 102 ASP A C 1
ATOM 746 O O . ASP A 1 102 ? 6.898 7.414 -11.582 1.00 89.88 102 ASP A O 1
ATOM 750 N N . SER A 1 103 ? 5.781 5.854 -12.756 1.00 92.38 103 SER A N 1
ATOM 751 C CA . SER A 1 103 ? 4.453 6.395 -12.462 1.00 92.38 103 SER A CA 1
ATOM 752 C C . SER A 1 103 ? 4.170 6.417 -10.957 1.00 92.38 103 SER A C 1
ATOM 754 O O . SER A 1 103 ? 3.671 7.415 -10.437 1.00 92.38 103 SER A O 1
ATOM 756 N N . ARG A 1 104 ? 4.547 5.359 -10.225 1.00 92.00 104 ARG A N 1
ATOM 757 C CA . ARG A 1 104 ? 4.342 5.271 -8.775 1.00 92.00 104 ARG A CA 1
ATOM 758 C C . ARG A 1 104 ? 5.165 6.300 -8.005 1.00 92.00 104 ARG A C 1
ATOM 760 O O . ARG A 1 104 ? 4.632 6.939 -7.101 1.00 92.00 104 ARG A O 1
ATOM 767 N N . ILE A 1 105 ? 6.435 6.479 -8.363 1.00 92.94 105 ILE A N 1
ATOM 768 C CA . ILE A 1 105 ? 7.306 7.486 -7.740 1.00 92.94 105 ILE A CA 1
ATOM 769 C C . ILE A 1 105 ? 6.765 8.889 -8.024 1.00 92.94 105 ILE A C 1
ATOM 771 O O . ILE A 1 105 ? 6.608 9.686 -7.100 1.00 92.94 105 ILE A O 1
ATOM 775 N N . PHE A 1 106 ? 6.404 9.170 -9.279 1.00 92.44 106 PHE A N 1
ATOM 776 C CA . PHE A 1 106 ? 5.817 10.451 -9.669 1.00 92.44 106 PHE A CA 1
ATOM 777 C C . PHE A 1 106 ? 4.507 10.734 -8.924 1.00 92.44 106 PHE A C 1
ATOM 779 O O . PHE A 1 106 ? 4.286 11.843 -8.437 1.00 92.44 106 PHE A O 1
ATOM 786 N N . HIS A 1 107 ? 3.660 9.716 -8.764 1.00 91.31 107 HIS A N 1
ATOM 787 C CA . HIS A 1 107 ? 2.444 9.815 -7.965 1.00 91.31 107 HIS A CA 1
ATOM 788 C C . HIS A 1 107 ? 2.750 10.230 -6.524 1.00 91.31 107 HIS A C 1
ATOM 790 O O . HIS A 1 107 ? 2.128 11.161 -6.024 1.00 91.31 107 HIS A O 1
ATOM 796 N N . TYR A 1 108 ? 3.738 9.619 -5.864 1.00 92.62 108 TYR A N 1
ATOM 797 C CA . TYR A 1 108 ? 4.111 9.988 -4.493 1.00 92.62 108 TYR A CA 1
ATOM 798 C C . TYR A 1 108 ? 4.698 11.400 -4.365 1.00 92.62 108 TYR A C 1
ATOM 800 O O . TYR A 1 108 ? 4.430 12.077 -3.370 1.00 92.62 108 TYR A O 1
ATOM 808 N N . LEU A 1 109 ? 5.429 11.885 -5.374 1.00 90.06 109 LEU A N 1
ATOM 809 C CA . LEU A 1 109 ? 5.929 13.266 -5.405 1.00 90.06 109 LEU A CA 1
ATOM 810 C C . LEU A 1 109 ? 4.791 14.292 -5.461 1.00 90.06 109 LEU A C 1
ATOM 812 O O . LEU A 1 109 ? 4.869 15.352 -4.839 1.00 90.06 109 LEU A O 1
ATOM 816 N N . HIS A 1 110 ? 3.728 13.979 -6.202 1.00 87.31 110 HIS A N 1
ATOM 817 C CA . HIS A 1 110 ? 2.653 14.925 -6.505 1.00 87.31 110 HIS A CA 1
ATOM 818 C C . HIS A 1 110 ? 1.344 14.662 -5.759 1.00 87.31 110 HIS A C 1
ATOM 820 O O . HIS A 1 110 ? 0.384 15.422 -5.919 1.00 87.31 110 HIS A O 1
ATOM 826 N N . ARG A 1 111 ? 1.288 13.634 -4.905 1.00 82.12 111 ARG A N 1
ATOM 827 C CA . ARG A 1 111 ? 0.110 13.355 -4.085 1.00 82.12 111 ARG A CA 1
ATOM 828 C C . ARG A 1 111 ? -0.134 14.524 -3.136 1.00 82.12 111 ARG A C 1
ATOM 830 O O . ARG A 1 111 ? 0.709 14.847 -2.301 1.00 82.12 111 ARG A O 1
ATOM 837 N N . ARG A 1 112 ? -1.283 15.186 -3.269 1.00 62.62 112 ARG A N 1
ATOM 838 C CA . ARG A 1 112 ? -1.682 16.301 -2.403 1.00 62.62 112 ARG A CA 1
ATOM 839 C C . ARG A 1 112 ? -2.184 15.733 -1.076 1.00 62.62 112 ARG A C 1
ATOM 841 O O . ARG A 1 112 ? -3.106 14.927 -1.085 1.00 62.62 112 ARG A O 1
ATOM 848 N N . SER A 1 113 ? -1.585 16.150 0.040 1.00 55.44 113 SER A N 1
ATOM 849 C CA . SER A 1 113 ? -2.126 15.841 1.367 1.00 55.44 113 SER A CA 1
ATOM 850 C C . SER A 1 113 ? -3.431 16.616 1.524 1.00 55.44 113 SER A C 1
ATOM 852 O O . SER A 1 113 ? -3.414 17.847 1.405 1.00 55.44 113 SER A O 1
ATOM 854 N N . VAL A 1 114 ? -4.539 15.905 1.715 1.00 51.47 114 VAL A N 1
ATOM 855 C CA . VAL A 1 114 ? -5.824 16.508 2.095 1.00 51.47 114 VAL A CA 1
ATOM 856 C C . VAL A 1 114 ? -5.818 16.782 3.592 1.00 51.47 114 VAL A C 1
ATOM 858 O O . VAL A 1 114 ? -5.350 15.897 4.345 1.00 51.47 114 VAL A O 1
#

Sequence (114 aa):
MDERAPYRYDTAGPLEDWLQHVEGVAARAVPLPTELAGLIANVEEALVKLADDSPLAALRAIGAVERITDAVARTAAHDVTADNPSPKARSTALGLPVGDADSRIFHYLHRRSV

Secondary structure (DSSP, 8-state):
--TT-GGGS--HHHHHHHHHHHHHHHTTSPPPPHHHHHHHHHHHHHHHHHHHH-HHHHHHHHHHHHHHHHHHHHHHHHHHHHH---HHHHHHHHTS-HHHHHHHHHHHHHPPP-